Protein AF-A0A661QRP5-F1 (afdb_monomer_lite)

Foldseek 3Di:
DDPPPPPPPDDPPLLPLVVLLVVLVVQLCCQLPVDQQDVVLLCVCVVVVVQVVCCVQVLAVGSRRSSSLVSSVVSLVVSLVSCVVSVSDPPVVSVVVVLVCCVVSVSGRPVVSVVVVVDPVNVVVVVVVD

Sequence (130 aa):
MSHEIEDVGGGGILANKPLWIGLGAAIFILIGFVLPTPQSVVDIIEKFGFAEKMINWEIAHDVQGAADKAMIVLGIIPMAIIYFATEALPIGLTGILMPTLAYFLHLLPRGMIGKTFAGDAPMFLLGVLA

Structure (mmCIF, N/CA/C/O backbone):
data_AF-A0A661QRP5-F1
#
_entry.id   AF-A0A661QRP5-F1
#
loop_
_atom_site.group_PDB
_atom_site.id
_atom_site.type_symbol
_atom_site.label_atom_id
_atom_site.label_alt_id
_atom_site.label_comp_id
_atom_site.label_asym_id
_atom_site.label_entity_id
_atom_site.label_seq_id
_atom_site.pdbx_PDB_ins_code
_atom_site.Cartn_x
_atom_site.Cartn_y
_atom_site.Cartn_z
_atom_site.occupancy
_atom_site.B_iso_or_equiv
_atom_site.auth_seq_id
_atom_site.auth_comp_id
_atom_site.auth_asym_id
_atom_site.auth_atom_id
_atom_site.pdbx_PDB_model_num
ATOM 1 N N . MET A 1 1 ? 11.945 -7.623 -47.442 1.00 37.84 1 MET A N 1
ATOM 2 C CA . MET A 1 1 ? 13.162 -7.620 -46.611 1.00 37.84 1 MET A CA 1
ATOM 3 C C . MET A 1 1 ? 12.701 -7.495 -45.176 1.00 37.84 1 MET A C 1
ATOM 5 O O . MET A 1 1 ? 12.479 -6.399 -44.683 1.00 37.84 1 MET A O 1
ATOM 9 N N . SER A 1 2 ? 12.380 -8.647 -44.598 1.00 42.03 2 SER A N 1
ATOM 10 C CA . SER A 1 2 ? 12.066 -8.826 -43.187 1.00 42.03 2 SER A CA 1
ATOM 11 C C . SER A 1 2 ? 13.311 -8.462 -42.395 1.00 42.03 2 SER A C 1
ATOM 13 O O . SER A 1 2 ? 14.311 -9.167 -42.484 1.00 42.03 2 SER A O 1
ATOM 15 N N . HIS A 1 3 ? 13.266 -7.343 -41.680 1.00 46.59 3 HIS A N 1
ATOM 16 C CA . HIS A 1 3 ? 14.236 -7.105 -40.628 1.00 46.59 3 HIS A CA 1
ATOM 17 C C . HIS A 1 3 ? 13.948 -8.138 -39.541 1.00 46.59 3 HIS A C 1
ATOM 19 O O . HIS A 1 3 ? 12.959 -8.037 -38.814 1.00 46.59 3 HIS A O 1
ATOM 25 N N . GLU A 1 4 ? 14.774 -9.179 -39.524 1.00 48.00 4 GLU A N 1
ATOM 26 C CA . GLU A 1 4 ? 14.968 -10.041 -38.373 1.00 48.00 4 GLU A CA 1
ATOM 27 C C . GLU A 1 4 ? 15.269 -9.133 -37.183 1.00 48.00 4 GLU A C 1
ATOM 29 O O . GLU A 1 4 ? 16.258 -8.400 -37.158 1.00 48.00 4 GLU A O 1
ATOM 34 N N . ILE A 1 5 ? 14.354 -9.127 -36.219 1.00 51.25 5 ILE A N 1
ATOM 35 C CA . ILE A 1 5 ? 14.682 -8.718 -34.865 1.00 51.25 5 ILE A CA 1
ATOM 36 C C . ILE A 1 5 ? 15.492 -9.892 -34.330 1.00 51.25 5 ILE A C 1
ATOM 38 O O . ILE A 1 5 ? 14.934 -10.867 -33.829 1.00 51.25 5 ILE A O 1
ATOM 42 N N . GLU A 1 6 ? 16.807 -9.837 -34.530 1.00 40.72 6 GLU A N 1
ATOM 43 C CA . GLU A 1 6 ? 17.722 -10.567 -33.670 1.00 40.72 6 GLU A CA 1
ATOM 44 C C . GLU A 1 6 ? 17.484 -10.030 -32.256 1.00 40.72 6 GLU A C 1
ATOM 46 O O . GLU A 1 6 ? 17.947 -8.953 -31.881 1.00 40.72 6 GLU A O 1
ATOM 51 N N . ASP A 1 7 ? 16.682 -10.766 -31.490 1.00 49.22 7 ASP A N 1
ATOM 52 C CA . ASP A 1 7 ? 16.640 -10.673 -30.038 1.00 49.22 7 ASP A CA 1
ATOM 53 C C . ASP A 1 7 ? 17.986 -11.202 -29.536 1.00 49.22 7 ASP A C 1
ATOM 55 O O . ASP A 1 7 ? 18.162 -12.382 -29.217 1.00 49.22 7 ASP A O 1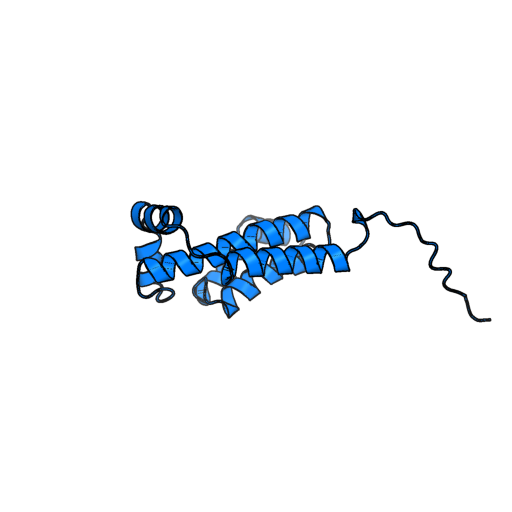
ATOM 59 N N . VAL A 1 8 ? 18.999 -10.336 -29.607 1.00 46.50 8 VAL A N 1
ATOM 60 C CA . VAL A 1 8 ? 20.327 -10.616 -29.078 1.00 46.50 8 VAL A CA 1
ATOM 61 C C . VAL A 1 8 ? 20.174 -10.653 -27.562 1.00 46.50 8 VAL A C 1
ATOM 63 O O . VAL A 1 8 ? 20.175 -9.621 -26.890 1.00 46.50 8 VAL A O 1
ATOM 66 N N . GLY A 1 9 ? 19.994 -11.864 -27.031 1.00 51.91 9 GLY A N 1
ATOM 67 C CA . GLY A 1 9 ? 19.966 -12.142 -25.603 1.00 51.91 9 GLY A CA 1
ATOM 68 C C . GLY A 1 9 ? 21.111 -11.424 -24.893 1.00 51.91 9 GLY A C 1
ATOM 69 O O . GLY A 1 9 ? 22.286 -11.684 -25.148 1.00 51.91 9 GLY A O 1
ATOM 70 N N . GLY A 1 10 ? 20.760 -10.488 -24.015 1.00 49.12 10 GLY A N 1
ATOM 71 C CA . GLY A 1 10 ? 21.754 -9.598 -23.423 1.00 49.12 10 GLY A CA 1
ATOM 72 C C . GLY A 1 10 ? 21.203 -8.644 -22.371 1.00 49.12 10 GLY A C 1
ATOM 73 O O . GLY A 1 10 ? 21.662 -7.514 -22.275 1.00 49.12 10 GLY A O 1
ATOM 74 N N . GLY A 1 11 ? 20.220 -9.066 -21.578 1.00 51.09 11 GLY A N 1
ATOM 75 C CA . GLY A 1 11 ? 19.790 -8.326 -20.395 1.00 51.09 11 GLY A CA 1
ATOM 76 C C . GLY A 1 11 ? 19.816 -9.264 -19.202 1.00 51.09 11 GLY A C 1
ATOM 77 O O . GLY A 1 11 ? 19.045 -10.217 -19.173 1.00 51.09 11 GLY A O 1
ATOM 78 N N . GLY A 1 12 ? 20.714 -9.042 -18.238 1.00 66.25 12 GLY A N 1
ATOM 79 C CA . GLY A 1 12 ? 20.763 -9.840 -17.005 1.00 66.25 12 GLY A CA 1
ATOM 80 C C . GLY A 1 12 ? 19.412 -9.869 -16.273 1.00 66.25 12 GLY A C 1
ATOM 81 O O . GLY A 1 12 ? 18.496 -9.133 -16.622 1.00 66.25 12 GLY A O 1
ATOM 82 N N . ILE A 1 13 ? 19.278 -10.677 -15.216 1.00 69.44 13 ILE A N 1
ATOM 83 C CA . ILE A 1 13 ? 18.027 -10.821 -14.432 1.00 69.44 13 ILE A CA 1
ATOM 84 C C . ILE A 1 13 ? 17.385 -9.464 -14.051 1.00 69.44 13 ILE A C 1
ATOM 86 O O . ILE A 1 13 ? 16.163 -9.342 -14.018 1.00 69.44 13 ILE A O 1
ATOM 90 N N . LEU A 1 14 ? 18.191 -8.416 -13.853 1.00 68.19 14 LEU A N 1
ATOM 91 C CA . LEU A 1 14 ? 17.737 -7.048 -13.571 1.00 68.19 14 LEU A CA 1
ATOM 92 C C . LEU A 1 14 ? 16.990 -6.362 -14.739 1.00 68.19 14 LEU A C 1
ATOM 94 O O . LEU A 1 14 ? 16.167 -5.493 -14.492 1.00 68.19 14 LEU A O 1
ATOM 98 N N . ALA A 1 15 ? 17.216 -6.758 -15.994 1.00 78.25 15 ALA A N 1
ATOM 99 C CA . ALA A 1 15 ? 16.551 -6.189 -17.172 1.00 78.25 15 ALA A CA 1
ATOM 100 C C . ALA A 1 15 ? 15.167 -6.807 -17.451 1.00 78.25 15 ALA A C 1
ATOM 102 O O . ALA A 1 15 ? 14.394 -6.284 -18.257 1.00 78.25 15 ALA A O 1
ATOM 103 N N . ASN A 1 16 ? 14.833 -7.924 -16.797 1.00 88.00 16 ASN A N 1
ATOM 104 C CA . ASN A 1 16 ? 13.595 -8.653 -17.051 1.00 88.00 16 ASN A CA 1
ATOM 105 C C . ASN A 1 16 ? 12.406 -8.008 -16.316 1.00 88.00 16 ASN A C 1
ATOM 107 O O . ASN A 1 16 ? 12.012 -8.432 -15.231 1.00 88.00 16 ASN A O 1
ATOM 111 N N . LYS A 1 17 ? 11.823 -6.958 -16.908 1.00 88.12 17 LYS A N 1
ATOM 112 C CA . LYS A 1 17 ? 10.699 -6.212 -16.309 1.00 88.12 17 LYS A CA 1
ATOM 113 C C . LYS A 1 17 ? 9.498 -7.093 -15.925 1.00 88.12 17 LYS A C 1
ATOM 115 O O . LYS A 1 17 ? 9.013 -6.932 -14.806 1.00 88.12 17 LYS A O 1
ATOM 120 N N . PRO A 1 18 ? 9.028 -8.044 -16.763 1.00 91.62 18 PRO A N 1
ATOM 121 C CA . PRO A 1 18 ? 7.924 -8.930 -16.386 1.00 91.62 18 PRO A CA 1
ATOM 122 C C . PRO A 1 18 ? 8.196 -9.738 -15.111 1.00 91.62 18 PRO A C 1
ATOM 124 O O . PRO A 1 18 ? 7.294 -9.897 -14.289 1.00 91.62 18 PRO A O 1
ATOM 127 N N . LEU A 1 19 ? 9.439 -10.196 -14.912 1.00 93.44 19 LEU A N 1
ATOM 128 C CA . LEU A 1 19 ? 9.848 -10.908 -13.699 1.00 93.44 19 LEU A CA 1
ATOM 129 C C . LEU A 1 19 ? 9.683 -10.027 -12.457 1.00 93.44 19 LEU A C 1
ATOM 131 O O . LEU A 1 19 ? 9.089 -10.470 -11.477 1.00 93.44 19 LEU A O 1
ATOM 135 N N . TRP A 1 20 ? 10.154 -8.778 -12.496 1.00 94.12 20 TRP A N 1
ATOM 136 C CA . TRP A 1 20 ? 10.056 -7.857 -11.357 1.00 94.12 20 TRP A CA 1
ATOM 137 C C . TRP A 1 20 ? 8.622 -7.438 -11.054 1.00 94.12 20 TRP A C 1
ATOM 139 O O . TRP A 1 20 ? 8.247 -7.376 -9.882 1.00 94.12 20 TRP A O 1
ATOM 149 N N . ILE A 1 21 ? 7.804 -7.223 -12.093 1.00 94.31 21 ILE A N 1
ATOM 150 C CA . ILE A 1 21 ? 6.362 -6.984 -11.937 1.00 94.31 21 ILE A CA 1
ATOM 151 C C . ILE A 1 21 ? 5.722 -8.166 -11.203 1.00 94.31 21 ILE A C 1
ATOM 153 O O . ILE A 1 21 ? 5.053 -7.965 -10.184 1.00 94.31 21 ILE A O 1
ATOM 157 N N . GLY A 1 22 ? 5.971 -9.388 -11.684 1.00 95.62 22 GLY A N 1
ATOM 158 C CA . GLY A 1 22 ? 5.453 -10.614 -11.081 1.00 95.62 22 GLY A CA 1
ATOM 159 C C . GLY A 1 22 ? 5.922 -10.810 -9.639 1.00 95.62 22 GLY A C 1
ATOM 160 O O . GLY A 1 22 ? 5.108 -11.112 -8.771 1.00 95.62 22 GLY A O 1
ATOM 161 N N . LEU A 1 23 ? 7.205 -10.570 -9.359 1.00 96.38 23 LEU A N 1
ATOM 162 C CA . LEU A 1 23 ? 7.778 -10.698 -8.019 1.00 96.38 23 LEU A CA 1
ATOM 163 C C . LEU A 1 23 ? 7.161 -9.702 -7.031 1.00 96.38 23 LEU A C 1
ATOM 165 O O . LEU A 1 23 ? 6.763 -10.094 -5.936 1.00 96.38 23 LEU A O 1
ATOM 169 N N . GLY A 1 24 ? 7.050 -8.427 -7.417 1.00 95.88 24 GLY A N 1
ATOM 170 C CA . GLY A 1 24 ? 6.428 -7.409 -6.572 1.00 95.88 24 GLY A CA 1
ATOM 171 C C . GLY A 1 24 ? 4.963 -7.732 -6.273 1.00 95.88 24 GLY A C 1
ATOM 172 O O . GLY A 1 24 ? 4.547 -7.664 -5.118 1.00 95.88 24 GLY A O 1
ATOM 173 N N . ALA A 1 25 ? 4.205 -8.168 -7.284 1.00 96.56 25 ALA A N 1
ATOM 174 C CA . ALA A 1 25 ? 2.810 -8.567 -7.113 1.00 96.56 25 ALA A CA 1
ATOM 175 C C . ALA A 1 25 ? 2.675 -9.805 -6.211 1.00 96.56 25 ALA A C 1
ATOM 177 O O . ALA A 1 25 ? 1.818 -9.835 -5.329 1.00 96.56 25 ALA A O 1
ATOM 178 N N . ALA A 1 26 ? 3.546 -10.804 -6.382 1.00 97.50 26 ALA A N 1
ATOM 179 C CA . ALA A 1 26 ? 3.558 -12.004 -5.551 1.00 97.50 26 ALA A CA 1
ATOM 180 C C . ALA A 1 26 ? 3.851 -11.677 -4.079 1.00 97.50 26 ALA A C 1
ATOM 182 O O . ALA A 1 26 ? 3.164 -12.186 -3.197 1.00 97.50 26 ALA A O 1
ATOM 183 N N . ILE A 1 27 ? 4.820 -10.795 -3.808 1.00 97.25 27 ILE A N 1
ATOM 184 C CA . ILE A 1 27 ? 5.144 -10.344 -2.445 1.00 97.25 27 ILE A CA 1
ATOM 185 C C . ILE A 1 27 ? 3.982 -9.559 -1.834 1.00 97.25 27 ILE A C 1
ATOM 187 O O . ILE A 1 27 ? 3.629 -9.800 -0.680 1.00 97.25 27 ILE A O 1
ATOM 191 N N . PHE A 1 28 ? 3.354 -8.663 -2.601 1.00 97.25 28 PHE A N 1
ATOM 192 C CA . PHE A 1 28 ? 2.171 -7.935 -2.145 1.00 97.25 28 PHE A CA 1
ATOM 193 C C . PHE A 1 28 ? 1.036 -8.887 -1.757 1.00 97.25 28 PHE A C 1
ATOM 195 O O . PHE A 1 28 ? 0.475 -8.751 -0.673 1.00 97.25 28 PHE A O 1
ATOM 202 N N . ILE A 1 29 ? 0.731 -9.873 -2.603 1.00 97.00 29 ILE A N 1
ATOM 203 C CA . ILE A 1 29 ? -0.320 -10.860 -2.330 1.00 97.00 29 ILE A CA 1
ATOM 204 C C . ILE A 1 29 ? 0.036 -11.701 -1.100 1.00 97.00 29 ILE A C 1
ATOM 206 O O . ILE A 1 29 ? -0.805 -11.896 -0.222 1.00 97.00 29 ILE A O 1
ATOM 210 N N . LEU A 1 30 ? 1.288 -12.160 -1.010 1.00 97.38 30 LEU A N 1
ATOM 211 C CA . LEU A 1 30 ? 1.770 -12.956 0.113 1.00 97.38 30 LEU A CA 1
ATOM 212 C C . LEU A 1 30 ? 1.596 -12.203 1.439 1.00 97.38 30 LEU A C 1
ATOM 214 O O . LEU A 1 30 ? 1.009 -12.732 2.375 1.00 97.38 30 LEU A O 1
ATOM 218 N N . ILE A 1 31 ? 2.078 -10.964 1.520 1.00 95.56 31 ILE A N 1
ATOM 219 C CA . ILE A 1 31 ? 2.050 -10.190 2.767 1.00 95.56 31 ILE A CA 1
ATOM 220 C C . ILE A 1 31 ? 0.643 -9.672 3.062 1.00 95.56 31 ILE A C 1
ATOM 222 O O . ILE A 1 31 ? 0.177 -9.798 4.186 1.00 95.56 31 ILE A O 1
ATOM 226 N N . GLY A 1 32 ? -0.033 -9.097 2.068 1.00 94.12 32 GLY A N 1
ATOM 227 C CA . GLY A 1 32 ? -1.311 -8.418 2.268 1.00 94.12 32 GLY A CA 1
ATOM 228 C C . GLY A 1 32 ? -2.508 -9.350 2.453 1.00 94.12 32 GLY A C 1
ATOM 229 O O . GLY A 1 32 ? -3.509 -8.908 3.008 1.00 94.12 32 GLY A O 1
ATOM 230 N N . PHE A 1 33 ? -2.432 -10.604 1.985 1.00 94.38 33 PHE A N 1
ATOM 231 C CA . PHE A 1 33 ? -3.582 -11.520 1.988 1.00 94.38 33 PHE A CA 1
ATOM 232 C C . PHE A 1 33 ? -3.285 -12.944 2.471 1.00 94.38 33 PHE A C 1
ATOM 234 O O . PHE A 1 33 ? -4.205 -13.605 2.947 1.00 94.38 33 PHE A O 1
ATOM 241 N N . VAL A 1 34 ? -2.055 -13.454 2.327 1.00 95.38 34 VAL A N 1
ATOM 242 C CA . VAL A 1 34 ? -1.730 -14.845 2.711 1.00 95.38 34 VAL A CA 1
ATOM 243 C C . VAL A 1 34 ? -1.217 -14.931 4.146 1.00 95.38 34 VAL A C 1
ATOM 245 O O . VAL A 1 34 ? -1.575 -15.856 4.873 1.00 95.38 34 VAL A O 1
ATOM 248 N N . LEU A 1 35 ? -0.364 -13.993 4.559 1.00 94.50 35 LEU A N 1
ATOM 249 C CA . LEU A 1 35 ? 0.168 -13.968 5.915 1.00 94.50 35 LEU A CA 1
ATOM 250 C C . LEU A 1 35 ? -0.896 -13.482 6.908 1.00 94.50 35 LEU A C 1
ATOM 252 O O . LEU A 1 35 ? -1.539 -12.463 6.658 1.00 94.50 35 LEU A O 1
ATOM 256 N N . PRO A 1 36 ? -1.064 -14.166 8.053 1.00 93.94 36 PRO A N 1
ATOM 257 C CA . PRO A 1 36 ? -1.949 -13.682 9.100 1.00 93.94 36 PRO A CA 1
ATOM 258 C C . PRO A 1 36 ? -1.378 -12.408 9.726 1.00 93.94 36 PRO A C 1
ATOM 260 O O . PRO A 1 36 ? -0.163 -12.286 9.910 1.00 93.94 36 PRO A O 1
ATOM 263 N N . THR A 1 37 ? -2.258 -11.482 10.101 1.00 94.75 37 THR A N 1
ATOM 264 C CA . THR A 1 37 ? -1.884 -10.254 10.804 1.00 94.75 37 THR A CA 1
ATOM 265 C C . THR A 1 37 ? -1.231 -10.607 12.145 1.00 94.75 37 THR A C 1
ATOM 267 O O . THR A 1 37 ? -1.882 -11.211 13.002 1.00 94.75 37 THR A O 1
ATOM 270 N N . PRO A 1 38 ? 0.058 -10.283 12.357 1.00 93.56 38 PRO A N 1
ATOM 271 C CA . PRO A 1 38 ? 0.729 -10.618 13.602 1.00 93.56 38 PRO A CA 1
ATOM 272 C C . PRO A 1 38 ? 0.209 -9.733 14.738 1.00 93.56 38 PRO A C 1
ATOM 274 O O . PRO A 1 38 ? -0.082 -8.553 14.537 1.00 93.56 38 PRO A O 1
ATOM 277 N N . GLN A 1 39 ? 0.175 -10.280 15.955 1.00 93.94 39 GLN A N 1
ATOM 278 C CA . GLN A 1 39 ? -0.317 -9.563 17.138 1.00 93.94 39 GLN A CA 1
ATOM 279 C C . GLN A 1 39 ? 0.415 -8.231 17.369 1.00 93.94 39 GLN A C 1
ATOM 281 O O . GLN A 1 39 ? -0.197 -7.242 17.748 1.00 93.94 39 GLN A O 1
ATOM 286 N N . SER A 1 40 ? 1.708 -8.161 17.042 1.00 94.31 40 SER A N 1
ATOM 287 C CA . SER A 1 40 ? 2.489 -6.928 17.164 1.00 94.31 40 SER A CA 1
ATOM 288 C C . SER A 1 40 ? 1.930 -5.767 16.338 1.00 94.31 40 SER A C 1
ATOM 290 O O . SER A 1 40 ? 2.021 -4.621 16.767 1.00 94.31 40 SER A O 1
ATOM 292 N N . VAL A 1 41 ? 1.350 -6.035 15.164 1.00 94.38 41 VAL A N 1
ATOM 293 C CA . VAL A 1 41 ? 0.736 -5.001 14.319 1.00 94.38 41 VAL A CA 1
ATOM 294 C C . VAL A 1 41 ? -0.557 -4.497 14.955 1.00 94.38 41 VAL A C 1
ATOM 296 O O . VAL A 1 41 ? -0.772 -3.286 14.987 1.00 94.38 41 VAL A O 1
ATOM 299 N N . VAL A 1 42 ? -1.363 -5.400 15.521 1.00 95.38 42 VAL A N 1
ATOM 300 C CA . VAL A 1 42 ? -2.578 -5.060 16.280 1.00 95.38 42 VAL A CA 1
ATOM 301 C C . VAL A 1 42 ? -2.221 -4.136 17.446 1.00 95.38 42 VAL A C 1
ATOM 303 O O . VAL A 1 42 ? -2.729 -3.016 17.524 1.00 95.38 42 VAL A O 1
ATOM 306 N N . ASP A 1 43 ? -1.255 -4.550 18.269 1.00 95.12 43 ASP A N 1
ATOM 307 C CA . ASP A 1 43 ? -0.824 -3.803 19.453 1.00 95.12 43 ASP A CA 1
ATOM 308 C C . ASP A 1 43 ? -0.269 -2.414 19.084 1.00 95.12 43 ASP A C 1
ATOM 310 O O . ASP A 1 43 ? -0.522 -1.427 19.775 1.00 95.12 43 ASP A O 1
ATOM 314 N N . ILE A 1 44 ? 0.488 -2.305 17.984 1.00 95.38 44 ILE A N 1
ATOM 315 C CA . ILE A 1 44 ? 1.032 -1.029 17.491 1.00 95.38 44 ILE A CA 1
ATOM 316 C C . ILE A 1 44 ? -0.104 -0.098 17.055 1.00 95.38 44 ILE A C 1
ATOM 318 O O . ILE A 1 44 ? -0.140 1.070 17.443 1.00 95.38 44 ILE A O 1
ATOM 322 N N . ILE A 1 45 ? -1.041 -0.590 16.251 1.00 94.12 45 ILE A N 1
ATOM 323 C CA . ILE A 1 45 ? -2.114 0.234 15.681 1.00 94.12 45 ILE A CA 1
ATOM 324 C C . ILE A 1 45 ? -3.069 0.728 16.763 1.00 94.12 45 ILE A C 1
ATOM 326 O O . ILE A 1 45 ? -3.522 1.874 16.699 1.00 94.12 45 ILE A O 1
ATOM 330 N N . GLU A 1 46 ? -3.324 -0.099 17.774 1.00 93.38 46 GLU A N 1
ATOM 331 C CA . GLU A 1 46 ? -4.076 0.291 18.961 1.00 93.38 46 GLU A CA 1
ATOM 332 C C . GLU A 1 46 ? -3.303 1.324 19.793 1.00 93.38 46 GLU A C 1
ATOM 334 O O . GLU A 1 46 ? -3.797 2.426 20.032 1.00 93.38 46 GLU A O 1
ATOM 339 N N . LYS A 1 47 ? -2.043 1.032 20.146 1.00 94.75 47 LYS A N 1
ATOM 340 C CA . LYS A 1 47 ? -1.212 1.895 21.004 1.00 94.75 47 LYS A CA 1
ATOM 341 C C . LYS A 1 47 ? -0.987 3.296 20.437 1.00 94.75 47 LYS A C 1
ATOM 343 O O . LYS A 1 47 ? -0.911 4.258 21.199 1.00 94.75 47 LYS A O 1
ATOM 348 N N . PHE A 1 48 ? -0.840 3.424 19.120 1.00 94.06 48 PHE A N 1
ATOM 349 C CA . PHE A 1 48 ? -0.621 4.716 18.460 1.00 94.06 48 PHE A CA 1
ATOM 350 C C . PHE A 1 48 ? -1.925 5.416 18.031 1.00 94.06 48 PHE A C 1
ATOM 352 O O . PHE A 1 48 ? -1.870 6.478 17.407 1.00 94.06 48 PHE A O 1
ATOM 359 N N . GLY A 1 49 ? -3.096 4.850 18.354 1.00 91.44 49 GLY A N 1
ATOM 360 C CA . GLY A 1 49 ? -4.401 5.437 18.031 1.00 91.44 49 GLY A CA 1
ATOM 361 C C . GLY A 1 49 ? -4.743 5.413 16.537 1.00 91.44 49 GLY A C 1
ATOM 362 O O . GLY A 1 49 ? -5.594 6.176 16.075 1.00 91.44 49 GLY A O 1
ATOM 363 N N . PHE A 1 50 ? -4.076 4.564 15.748 1.00 92.06 50 PHE A N 1
ATOM 364 C CA . PHE A 1 50 ? -4.410 4.375 14.336 1.00 92.06 50 PHE A CA 1
ATOM 365 C C . PHE A 1 50 ? -5.726 3.609 14.176 1.00 92.06 50 PHE A C 1
ATOM 367 O O . PHE A 1 50 ? -6.513 3.973 13.305 1.00 92.06 50 PHE A O 1
ATOM 374 N N . ALA A 1 51 ? -6.004 2.631 15.049 1.00 92.12 51 ALA A N 1
ATOM 375 C CA . ALA A 1 51 ? -7.274 1.898 15.051 1.00 92.12 51 ALA A CA 1
ATOM 376 C C . ALA A 1 51 ? -8.467 2.856 15.163 1.00 92.12 51 ALA A C 1
ATOM 378 O O . ALA A 1 51 ? -9.351 2.854 14.312 1.00 92.12 51 ALA A O 1
ATOM 379 N N . GLU A 1 52 ? -8.444 3.738 16.163 1.00 93.19 52 GLU A N 1
ATOM 380 C CA . GLU A 1 52 ? -9.517 4.701 16.416 1.00 93.19 52 GLU A CA 1
ATOM 381 C C . GLU A 1 52 ? -9.727 5.651 15.228 1.00 93.19 52 GLU A C 1
ATOM 383 O O . GLU A 1 52 ? -10.857 5.894 14.810 1.00 93.19 52 GLU A O 1
ATOM 388 N N . LYS A 1 53 ? -8.643 6.133 14.604 1.00 92.00 53 LYS A N 1
ATOM 389 C CA . LYS A 1 53 ? -8.734 6.962 13.390 1.00 92.00 53 LYS A CA 1
ATOM 390 C C . LYS A 1 53 ? -9.369 6.215 12.220 1.00 92.00 53 LYS A C 1
ATOM 392 O O . LYS A 1 53 ? -10.204 6.785 11.526 1.00 92.00 53 LYS A O 1
ATOM 397 N N . MET A 1 54 ? -8.983 4.960 11.998 1.00 92.44 54 MET A N 1
ATOM 398 C CA . MET A 1 54 ? -9.513 4.143 10.901 1.00 92.44 54 MET A CA 1
ATOM 399 C C . MET A 1 54 ? -10.987 3.781 11.111 1.00 92.44 54 MET A C 1
ATOM 401 O O . MET A 1 54 ? -11.737 3.737 10.135 1.00 92.44 54 MET A O 1
ATOM 405 N N . ILE A 1 55 ? -11.401 3.593 12.367 1.00 93.25 55 ILE A N 1
ATOM 406 C CA . ILE A 1 55 ? -12.804 3.402 12.753 1.00 93.25 55 ILE A CA 1
ATOM 407 C C . ILE A 1 55 ? -13.608 4.684 12.523 1.00 93.25 55 ILE A C 1
ATOM 409 O O . ILE A 1 55 ? -14.641 4.653 11.861 1.00 93.25 55 ILE A O 1
ATOM 413 N N . ASN A 1 56 ? -13.095 5.835 12.964 1.00 92.94 56 ASN A N 1
ATOM 414 C CA . ASN A 1 56 ? -13.740 7.136 12.749 1.00 92.94 56 ASN A CA 1
ATOM 415 C C . ASN A 1 56 ? -13.866 7.515 11.265 1.00 92.94 56 ASN A C 1
ATOM 417 O O . ASN A 1 56 ? -14.722 8.313 10.892 1.00 92.94 56 ASN A O 1
ATOM 421 N N . TRP A 1 57 ? -12.996 6.975 10.415 1.00 90.75 57 TRP A N 1
ATOM 422 C CA . TRP A 1 57 ? -13.056 7.142 8.965 1.00 90.75 57 TRP A CA 1
ATOM 423 C C . TRP A 1 57 ? -13.952 6.115 8.255 1.00 90.75 57 TRP A C 1
ATOM 425 O O . TRP A 1 57 ? -14.001 6.129 7.025 1.00 90.75 57 TRP A O 1
ATOM 435 N N . GLU A 1 58 ? -14.626 5.234 9.003 1.00 89.81 58 GLU A N 1
ATOM 436 C CA . GLU A 1 58 ? -15.480 4.145 8.499 1.00 89.81 58 GLU A CA 1
ATOM 437 C C . GLU A 1 58 ? -14.747 3.171 7.554 1.00 89.81 58 GLU A C 1
ATOM 439 O O . GLU A 1 58 ? -15.333 2.558 6.662 1.00 89.81 58 GLU A O 1
ATOM 444 N N . ILE A 1 59 ? -13.431 3.030 7.734 1.00 90.56 59 ILE A N 1
ATOM 445 C CA . ILE A 1 59 ? -12.576 2.142 6.926 1.00 90.56 59 ILE A CA 1
ATOM 446 C C . ILE A 1 59 ? -12.415 0.776 7.603 1.00 90.56 59 ILE A C 1
ATOM 448 O O . ILE A 1 59 ? -12.242 -0.248 6.936 1.00 90.56 59 ILE A O 1
ATOM 452 N N . ALA A 1 60 ? -12.466 0.770 8.934 1.00 93.12 60 ALA A N 1
ATOM 453 C CA . ALA A 1 60 ? -12.431 -0.409 9.786 1.00 93.12 60 ALA A CA 1
ATOM 454 C C . ALA A 1 60 ? -13.586 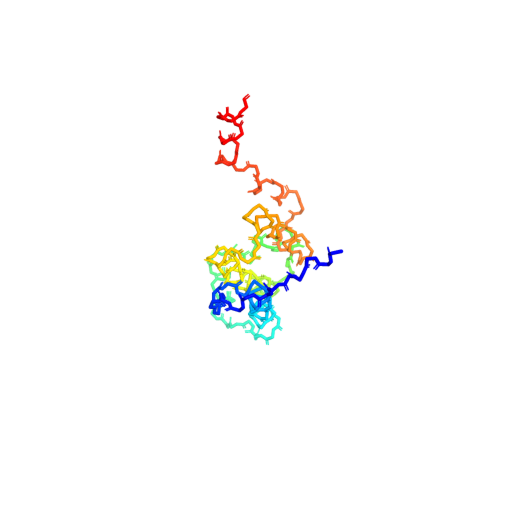-0.347 10.794 1.00 93.12 60 ALA A C 1
ATOM 456 O O . ALA A 1 60 ? -14.045 0.735 11.141 1.00 93.12 60 ALA A O 1
ATOM 457 N N . HIS A 1 61 ? -14.050 -1.502 11.267 1.00 91.31 61 HIS A N 1
ATOM 458 C CA . HIS A 1 61 ? -15.140 -1.584 12.251 1.00 91.31 61 HIS A CA 1
ATOM 459 C C . HIS A 1 61 ? -14.630 -1.953 13.652 1.00 91.31 61 HIS A C 1
ATOM 461 O O . HIS A 1 61 ? -15.336 -1.771 14.639 1.00 91.31 61 HIS A O 1
ATOM 467 N N . ASP A 1 62 ? -13.401 -2.456 13.735 1.00 93.75 62 ASP A N 1
ATOM 468 C CA . ASP A 1 62 ? -12.730 -2.914 14.941 1.00 93.75 62 ASP A CA 1
ATOM 469 C C . ASP A 1 62 ? -11.200 -2.786 14.803 1.00 93.75 62 ASP A C 1
ATOM 471 O O . ASP A 1 62 ? -10.660 -2.462 13.738 1.00 93.75 62 ASP A O 1
ATOM 475 N N . VAL A 1 63 ? -10.487 -3.028 15.908 1.00 93.81 63 VAL A N 1
ATOM 476 C CA . VAL A 1 63 ? -9.016 -2.966 15.955 1.00 93.81 63 VAL A CA 1
ATOM 477 C C . VAL A 1 63 ? -8.396 -4.017 15.029 1.00 93.81 63 VAL A C 1
ATOM 479 O O . VAL A 1 63 ? -7.424 -3.725 14.334 1.00 93.81 63 VAL A O 1
ATOM 482 N N . GLN A 1 64 ? -8.989 -5.213 14.962 1.00 94.38 64 GLN A N 1
ATOM 483 C CA . GLN A 1 64 ? -8.505 -6.293 14.106 1.00 94.38 64 GLN A CA 1
ATOM 484 C C . GLN A 1 64 ? -8.610 -5.926 12.621 1.00 94.38 64 GLN A C 1
ATOM 486 O O . GLN A 1 64 ? -7.625 -6.027 11.896 1.00 94.38 64 GLN A O 1
ATOM 491 N N . GLY A 1 65 ? -9.753 -5.408 12.170 1.00 93.44 65 GLY A N 1
ATOM 492 C CA . GLY A 1 65 ? -9.937 -4.962 10.792 1.00 93.44 65 GLY A CA 1
ATOM 493 C C . GLY A 1 65 ? -9.042 -3.777 10.426 1.00 93.44 65 GLY A C 1
ATOM 494 O O . GLY A 1 65 ? -8.573 -3.687 9.289 1.00 93.44 65 GLY A O 1
ATOM 495 N N . ALA A 1 66 ? -8.740 -2.889 11.380 1.00 95.06 66 ALA A N 1
ATOM 496 C CA . ALA A 1 66 ? -7.742 -1.839 11.180 1.00 95.06 66 ALA A CA 1
ATOM 497 C C . ALA A 1 66 ? -6.332 -2.430 10.991 1.00 95.06 66 ALA A C 1
ATOM 499 O O . ALA A 1 66 ? -5.581 -1.980 10.122 1.00 95.06 66 ALA A O 1
ATOM 500 N N . ALA A 1 67 ? -5.994 -3.472 11.752 1.00 95.75 67 ALA A N 1
ATOM 501 C CA . ALA A 1 67 ? -4.726 -4.178 11.630 1.00 95.75 67 ALA A CA 1
ATOM 502 C C . ALA A 1 67 ? -4.598 -4.953 10.312 1.00 95.75 67 ALA A C 1
ATOM 504 O O . ALA A 1 67 ? -3.560 -4.868 9.656 1.00 95.75 67 ALA A O 1
ATOM 505 N N . ASP A 1 68 ? -5.666 -5.606 9.857 1.00 95.00 68 ASP A N 1
ATOM 506 C CA . ASP A 1 68 ? -5.700 -6.292 8.561 1.00 95.00 68 ASP A CA 1
ATOM 507 C C . ASP A 1 68 ? -5.511 -5.298 7.400 1.00 95.00 68 ASP A C 1
ATOM 509 O O . ASP A 1 68 ? -4.740 -5.528 6.468 1.00 95.00 68 ASP A O 1
ATOM 513 N N . LYS A 1 69 ? -6.147 -4.123 7.479 1.00 95.00 69 LYS A N 1
ATOM 514 C CA . LYS A 1 69 ? -5.945 -3.023 6.520 1.00 95.00 69 LYS A CA 1
ATOM 515 C C . LYS A 1 69 ? -4.504 -2.510 6.523 1.00 95.00 69 LYS A C 1
ATOM 517 O O . LYS A 1 69 ? -3.952 -2.226 5.460 1.00 95.00 69 LYS A O 1
ATOM 522 N N . ALA A 1 70 ? -3.873 -2.410 7.689 1.00 94.81 70 ALA A N 1
ATOM 523 C CA . ALA A 1 70 ? -2.464 -2.046 7.779 1.00 94.81 70 ALA A CA 1
ATOM 524 C C . ALA A 1 70 ? -1.535 -3.139 7.233 1.00 94.81 70 ALA A C 1
ATOM 526 O O . ALA A 1 70 ? -0.519 -2.811 6.622 1.00 94.81 70 ALA A O 1
ATOM 527 N N . MET A 1 71 ? -1.896 -4.417 7.369 1.00 96.12 71 MET A N 1
ATOM 528 C CA . MET A 1 71 ? -1.160 -5.530 6.763 1.00 96.12 71 MET A CA 1
ATOM 529 C C . MET A 1 71 ? -1.138 -5.419 5.230 1.00 96.12 71 MET A C 1
ATOM 531 O O . MET A 1 71 ? -0.095 -5.603 4.602 1.00 96.12 71 MET A O 1
ATOM 535 N N . ILE A 1 72 ? -2.251 -4.996 4.620 1.00 96.12 72 ILE A N 1
ATOM 536 C CA . ILE A 1 72 ? -2.305 -4.688 3.182 1.00 96.12 72 ILE A CA 1
ATOM 537 C C . ILE A 1 72 ? -1.318 -3.566 2.827 1.00 96.12 72 ILE A C 1
ATOM 539 O O . ILE A 1 72 ? -0.574 -3.685 1.852 1.00 96.12 72 ILE A O 1
ATOM 543 N N . VAL A 1 73 ? -1.256 -2.495 3.627 1.00 94.81 73 VAL A N 1
ATOM 544 C CA . VAL A 1 73 ? -0.281 -1.404 3.429 1.00 94.81 73 VAL A CA 1
ATOM 545 C C . VAL A 1 73 ? 1.158 -1.916 3.557 1.00 94.81 73 VAL A C 1
ATOM 547 O O . VAL A 1 73 ? 2.002 -1.571 2.728 1.00 94.81 73 VAL A O 1
ATOM 550 N N . LEU A 1 74 ? 1.437 -2.789 4.531 1.00 95.12 74 LEU A N 1
ATOM 551 C CA . LEU A 1 74 ? 2.740 -3.444 4.681 1.00 95.12 74 LEU A CA 1
ATOM 552 C C . LEU A 1 74 ? 3.110 -4.318 3.479 1.00 95.12 74 LEU A C 1
ATOM 554 O O . LEU A 1 74 ? 4.296 -4.459 3.205 1.00 95.12 74 LEU A O 1
ATOM 558 N N . GLY A 1 75 ? 2.141 -4.864 2.740 1.00 96.12 75 GLY A N 1
ATOM 559 C CA . GLY A 1 75 ? 2.390 -5.541 1.464 1.00 96.12 75 GLY A CA 1
ATOM 560 C C . GLY A 1 75 ? 2.654 -4.577 0.302 1.00 96.12 75 GLY A C 1
ATOM 561 O O . GLY A 1 75 ? 3.474 -4.865 -0.571 1.00 96.12 75 GLY A O 1
ATOM 562 N N . ILE A 1 76 ? 1.987 -3.418 0.286 1.00 95.38 76 ILE A N 1
ATOM 563 C CA . ILE A 1 76 ? 2.137 -2.399 -0.767 1.00 95.38 76 ILE A CA 1
ATOM 564 C C . ILE A 1 76 ? 3.545 -1.781 -0.751 1.00 95.38 76 ILE A C 1
ATOM 566 O O . ILE A 1 76 ? 4.133 -1.566 -1.811 1.00 95.38 76 ILE A O 1
ATOM 570 N N . ILE A 1 77 ? 4.105 -1.517 0.435 1.00 94.69 77 ILE A N 1
ATOM 571 C CA . ILE A 1 77 ? 5.429 -0.889 0.602 1.00 94.69 77 ILE A CA 1
ATOM 572 C C . ILE A 1 77 ? 6.559 -1.661 -0.117 1.00 94.69 77 ILE A C 1
ATOM 574 O O . ILE A 1 77 ? 7.226 -1.062 -0.961 1.00 94.69 77 ILE A O 1
ATOM 578 N N . PRO A 1 78 ? 6.805 -2.960 0.148 1.00 96.00 78 PRO A N 1
ATOM 579 C CA . PRO A 1 78 ? 7.877 -3.708 -0.506 1.00 96.00 78 PRO A CA 1
ATOM 580 C C . PRO A 1 78 ? 7.639 -3.881 -2.007 1.00 96.00 78 PRO A C 1
ATOM 582 O O . PRO A 1 78 ? 8.591 -3.787 -2.778 1.00 96.00 78 PRO A O 1
ATOM 585 N N . MET A 1 79 ? 6.390 -4.061 -2.450 1.00 96.31 79 MET A N 1
ATOM 586 C CA . MET A 1 79 ? 6.065 -4.070 -3.881 1.00 96.31 79 MET A CA 1
ATOM 587 C C . MET A 1 79 ? 6.467 -2.749 -4.550 1.00 96.31 79 MET A C 1
ATOM 589 O O . MET A 1 79 ? 7.119 -2.763 -5.593 1.00 96.31 79 MET A O 1
ATOM 593 N N . ALA A 1 80 ? 6.133 -1.611 -3.940 1.00 93.88 80 ALA A N 1
ATOM 594 C CA . ALA A 1 80 ? 6.496 -0.301 -4.469 1.00 93.88 80 ALA A CA 1
ATOM 595 C C . ALA A 1 80 ? 8.010 -0.070 -4.485 1.00 93.88 80 ALA A C 1
ATOM 597 O O . ALA A 1 80 ? 8.528 0.471 -5.459 1.00 93.88 80 ALA A O 1
ATOM 598 N N . ILE A 1 81 ? 8.728 -0.530 -3.455 1.00 94.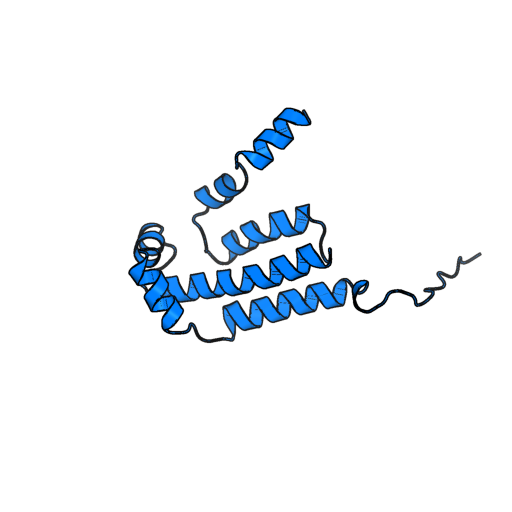69 81 ILE A N 1
ATOM 599 C CA . ILE A 1 81 ? 10.196 -0.493 -3.424 1.00 94.69 81 ILE A CA 1
ATOM 600 C C . ILE A 1 81 ? 10.772 -1.292 -4.595 1.00 94.69 81 ILE A C 1
ATOM 602 O O . ILE A 1 81 ? 11.657 -0.789 -5.280 1.00 94.69 81 ILE A O 1
ATOM 606 N N . ILE A 1 82 ? 10.253 -2.493 -4.873 1.00 94.69 82 ILE A N 1
ATOM 607 C CA . ILE A 1 82 ? 10.705 -3.308 -6.010 1.00 94.69 82 ILE A CA 1
ATOM 608 C C . ILE A 1 82 ? 10.442 -2.574 -7.325 1.00 94.69 82 ILE A C 1
ATOM 610 O O . ILE A 1 82 ? 11.352 -2.446 -8.141 1.00 94.69 82 ILE A O 1
ATOM 614 N N . TYR A 1 83 ? 9.229 -2.056 -7.530 1.00 94.81 83 TYR A N 1
ATOM 615 C CA . TYR A 1 83 ? 8.864 -1.384 -8.780 1.00 94.81 83 TYR A CA 1
ATOM 616 C C . TYR A 1 83 ? 9.646 -0.090 -9.011 1.00 94.81 83 TYR A C 1
ATOM 618 O O . TYR A 1 83 ? 10.009 0.186 -10.153 1.00 94.81 83 TYR A O 1
ATOM 626 N N . PHE A 1 84 ? 9.948 0.669 -7.954 1.00 91.38 84 PHE A N 1
ATOM 627 C CA . PHE A 1 84 ? 10.801 1.852 -8.052 1.00 91.38 84 PHE A CA 1
ATOM 628 C C . PHE A 1 84 ? 12.273 1.501 -8.260 1.00 91.38 84 PHE A C 1
ATOM 630 O O . PHE A 1 84 ? 12.891 2.050 -9.163 1.00 91.38 84 PHE A O 1
ATOM 637 N N . ALA A 1 85 ? 12.837 0.585 -7.470 1.00 92.00 85 ALA A N 1
ATOM 638 C CA . ALA A 1 85 ? 14.265 0.270 -7.529 1.00 92.00 85 ALA A CA 1
ATOM 639 C C . ALA A 1 85 ? 14.676 -0.409 -8.844 1.00 92.00 85 ALA A C 1
ATOM 641 O O . ALA A 1 85 ? 15.810 -0.259 -9.287 1.00 92.00 85 ALA A O 1
ATOM 642 N N . THR A 1 86 ? 13.763 -1.168 -9.454 1.00 91.94 86 THR A N 1
ATOM 643 C CA . THR A 1 86 ? 14.017 -1.911 -10.702 1.00 91.94 86 THR A CA 1
ATOM 644 C C . THR A 1 86 ? 13.473 -1.210 -11.943 1.00 91.94 86 THR A C 1
ATOM 646 O O . THR A 1 86 ? 13.651 -1.715 -13.049 1.00 91.94 86 THR A O 1
ATOM 649 N N . GLU A 1 87 ? 12.772 -0.084 -11.771 1.00 91.44 87 GLU A N 1
ATOM 650 C CA . GLU A 1 87 ? 12.046 0.613 -12.842 1.00 91.44 87 GLU A CA 1
ATOM 651 C C . GLU A 1 87 ? 11.153 -0.333 -13.676 1.00 91.44 87 GLU A C 1
ATOM 653 O O . GLU A 1 87 ? 10.974 -0.178 -14.892 1.00 91.44 87 GLU A O 1
ATOM 658 N N . ALA A 1 88 ? 10.580 -1.346 -13.012 1.00 90.56 88 ALA A N 1
ATOM 659 C CA . ALA A 1 88 ? 9.704 -2.335 -13.636 1.00 90.56 88 ALA A CA 1
ATOM 660 C C . ALA A 1 88 ? 8.440 -1.685 -14.220 1.00 90.56 88 ALA A C 1
ATOM 662 O O . ALA A 1 88 ? 7.934 -2.122 -15.256 1.00 90.56 88 ALA A O 1
ATOM 663 N N . LEU A 1 89 ? 7.973 -0.608 -13.580 1.00 90.38 89 LEU A N 1
ATOM 664 C CA . LEU A 1 89 ? 6.928 0.286 -14.066 1.00 90.38 89 LEU A CA 1
ATOM 665 C C . LEU A 1 89 ? 7.469 1.726 -14.126 1.00 90.38 89 LEU A C 1
ATOM 667 O O . LEU A 1 89 ? 8.274 2.108 -13.272 1.00 90.38 89 LEU A O 1
ATOM 671 N N . PRO A 1 90 ? 7.013 2.556 -15.086 1.00 89.88 90 PRO A N 1
ATOM 672 C CA . PRO A 1 90 ? 7.351 3.975 -15.117 1.00 89.88 90 PRO A CA 1
ATOM 673 C C . PRO A 1 90 ? 7.009 4.658 -13.791 1.00 89.88 90 PRO A C 1
ATOM 675 O O . PRO A 1 90 ? 5.942 4.416 -13.228 1.00 89.88 90 PRO A O 1
ATOM 678 N N . ILE A 1 91 ? 7.869 5.565 -13.326 1.00 87.69 91 ILE A N 1
ATOM 679 C CA . ILE A 1 91 ? 7.734 6.213 -12.011 1.00 87.69 91 ILE A CA 1
ATOM 680 C C . ILE A 1 91 ? 6.359 6.866 -11.790 1.00 87.69 91 ILE A C 1
ATOM 682 O O . ILE A 1 91 ? 5.776 6.732 -10.715 1.00 87.69 91 ILE A O 1
ATOM 686 N N . GLY A 1 92 ? 5.792 7.497 -12.824 1.00 86.62 92 GLY A N 1
ATOM 687 C CA . GLY A 1 92 ? 4.449 8.078 -12.767 1.00 86.62 92 GLY A CA 1
ATOM 688 C C . GLY A 1 92 ? 3.343 7.026 -12.642 1.00 86.62 92 GLY A C 1
ATOM 689 O O . GLY A 1 92 ? 2.383 7.232 -11.904 1.00 86.62 92 GLY A O 1
ATOM 690 N N . LEU A 1 93 ? 3.500 5.869 -13.295 1.00 90.50 93 LEU A N 1
ATOM 691 C CA . LEU A 1 93 ? 2.546 4.765 -13.197 1.00 90.50 93 LEU A CA 1
ATOM 692 C C . LEU A 1 93 ? 2.589 4.125 -11.808 1.00 90.50 93 LEU A C 1
ATOM 694 O O . LEU A 1 93 ? 1.537 3.918 -11.211 1.00 90.50 93 LEU A O 1
ATOM 698 N N . THR A 1 94 ? 3.782 3.879 -11.260 1.00 90.25 94 THR A N 1
ATOM 699 C CA . THR A 1 94 ? 3.939 3.413 -9.873 1.00 90.25 94 THR A CA 1
ATOM 700 C C . THR A 1 94 ? 3.356 4.428 -8.889 1.00 90.25 94 THR A C 1
ATOM 702 O O . THR A 1 94 ? 2.669 4.040 -7.949 1.00 90.25 94 THR A O 1
ATOM 705 N N . GLY A 1 95 ? 3.541 5.728 -9.145 1.00 87.31 95 GLY A N 1
ATOM 706 C CA . GLY A 1 95 ? 2.918 6.802 -8.374 1.00 87.31 95 GLY A CA 1
ATOM 707 C C . GLY A 1 95 ? 1.391 6.708 -8.351 1.00 87.31 95 GLY A C 1
ATOM 708 O O . GLY A 1 95 ? 0.802 6.753 -7.279 1.00 87.31 95 GLY A O 1
ATOM 709 N N . ILE A 1 96 ? 0.744 6.505 -9.502 1.00 89.69 96 ILE A N 1
ATOM 710 C CA . ILE A 1 96 ? -0.724 6.377 -9.615 1.00 89.69 96 ILE A CA 1
ATOM 711 C C . ILE A 1 96 ? -1.235 5.014 -9.114 1.00 89.69 96 ILE A C 1
ATOM 713 O O . ILE A 1 96 ? -2.380 4.897 -8.670 1.00 89.69 96 ILE A O 1
ATOM 717 N N . LEU A 1 97 ? -0.410 3.970 -9.137 1.00 91.31 97 LEU A N 1
ATOM 718 C CA . LEU A 1 97 ? -0.794 2.636 -8.673 1.00 91.31 97 LEU A CA 1
ATOM 719 C C . LEU A 1 97 ? -1.165 2.637 -7.181 1.00 91.31 97 LEU A C 1
ATOM 721 O O . LEU A 1 97 ? -2.167 2.043 -6.792 1.00 91.31 97 LEU A O 1
ATOM 725 N N . MET A 1 98 ? -0.407 3.355 -6.354 1.00 88.81 98 MET A N 1
ATOM 726 C CA . MET A 1 98 ? -0.604 3.413 -4.899 1.00 88.81 98 MET A CA 1
ATOM 727 C C . MET A 1 98 ? -1.990 3.943 -4.468 1.00 88.81 98 MET A C 1
ATOM 729 O O . MET A 1 98 ? -2.675 3.246 -3.717 1.00 88.81 98 MET A O 1
ATOM 733 N N . PRO A 1 99 ? -2.475 5.116 -4.930 1.00 88.94 99 PRO A N 1
ATOM 734 C CA . PRO A 1 99 ? -3.819 5.601 -4.608 1.00 88.94 99 PRO A CA 1
ATOM 735 C C . PRO A 1 99 ? -4.901 4.736 -5.235 1.00 88.94 99 PRO A C 1
ATOM 737 O O . PRO A 1 99 ? -5.981 4.617 -4.666 1.00 88.94 99 PRO A O 1
ATOM 740 N N . THR A 1 100 ? -4.619 4.129 -6.389 1.00 92.12 100 THR A N 1
ATOM 741 C CA . THR A 1 100 ? -5.553 3.224 -7.057 1.00 92.12 100 THR A CA 1
ATOM 742 C C . THR A 1 100 ? -5.802 2.006 -6.173 1.00 92.12 100 THR A C 1
ATOM 744 O O . THR A 1 100 ? -6.950 1.677 -5.880 1.00 92.12 100 THR A O 1
ATOM 747 N N . LEU A 1 101 ? -4.740 1.393 -5.644 1.00 93.44 101 LEU A N 1
ATOM 748 C CA . LEU A 1 101 ? -4.852 0.305 -4.674 1.00 93.44 101 LEU A CA 1
ATOM 749 C C . LEU A 1 101 ? -5.521 0.766 -3.376 1.00 93.44 101 LEU A C 1
ATOM 751 O O . LEU A 1 101 ? -6.421 0.086 -2.890 1.00 93.44 101 LEU A O 1
ATOM 755 N N . ALA A 1 102 ? -5.158 1.938 -2.846 1.00 92.19 102 ALA A N 1
ATOM 756 C CA . ALA A 1 102 ? -5.797 2.484 -1.649 1.00 92.19 102 ALA A CA 1
ATOM 757 C C . ALA A 1 102 ? -7.305 2.734 -1.837 1.00 92.19 102 ALA A C 1
ATOM 759 O O . ALA A 1 102 ? -8.078 2.540 -0.898 1.00 92.19 102 ALA A O 1
ATOM 760 N N . TYR A 1 103 ? -7.724 3.123 -3.044 1.00 91.38 103 TYR A N 1
ATOM 761 C CA . TYR A 1 103 ? -9.124 3.307 -3.412 1.00 91.38 103 TYR A CA 1
ATOM 762 C C . TYR A 1 103 ? -9.870 1.972 -3.474 1.00 91.38 103 TYR A 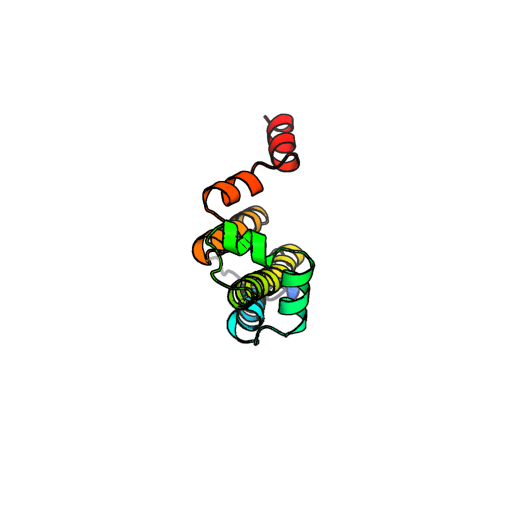C 1
ATOM 764 O O . TYR A 1 103 ? -10.888 1.811 -2.803 1.00 91.38 103 TYR A O 1
ATOM 772 N N . PHE A 1 104 ? -9.358 1.000 -4.237 1.00 93.12 104 PHE A N 1
ATOM 773 C CA . PHE A 1 104 ? -10.040 -0.283 -4.442 1.00 93.12 104 PHE A CA 1
ATOM 774 C C . PHE A 1 104 ? -10.051 -1.170 -3.194 1.00 93.12 104 PHE A C 1
ATOM 776 O O . PHE A 1 104 ? -11.024 -1.881 -2.952 1.00 93.12 104 PHE A O 1
ATOM 783 N N . LEU A 1 105 ? -8.996 -1.114 -2.380 1.00 93.38 105 LEU A N 1
ATOM 784 C CA . LEU A 1 105 ? -8.872 -1.914 -1.158 1.00 93.38 105 LEU A CA 1
ATOM 785 C C . LEU A 1 105 ? -9.490 -1.229 0.069 1.00 93.38 105 LEU A C 1
ATOM 787 O O . LEU A 1 105 ? -9.443 -1.789 1.172 1.00 93.38 105 LEU A O 1
ATOM 791 N N . HIS A 1 106 ? -10.090 -0.047 -0.132 1.00 91.38 106 HIS A N 1
ATOM 792 C CA . HIS A 1 106 ? -10.644 0.808 0.913 1.00 91.38 106 HIS A CA 1
ATOM 793 C C . HIS A 1 106 ? -9.637 0.990 2.056 1.00 91.38 106 HIS A C 1
ATOM 795 O O . HIS A 1 106 ? -9.892 0.564 3.174 1.00 91.38 106 HIS A O 1
ATOM 801 N N . LEU A 1 107 ? -8.457 1.546 1.766 1.00 90.75 107 LEU A N 1
ATOM 802 C CA . LEU A 1 107 ? -7.415 1.821 2.773 1.00 90.75 107 LEU A CA 1
ATOM 803 C C . LEU A 1 107 ? -7.479 3.260 3.291 1.00 90.75 107 LEU A C 1
ATOM 805 O O . LEU A 1 107 ? -7.011 3.549 4.388 1.00 90.75 107 LEU A O 1
ATOM 809 N N . LEU A 1 108 ? -8.049 4.165 2.492 1.00 87.94 108 LEU A N 1
ATOM 810 C CA . LEU A 1 108 ? -8.210 5.580 2.809 1.00 87.94 108 LEU A CA 1
ATOM 811 C C . LEU A 1 108 ? -9.583 6.079 2.336 1.00 87.94 108 LEU A C 1
ATOM 813 O O . LEU A 1 108 ? -10.107 5.579 1.335 1.00 87.94 108 LEU A O 1
ATOM 817 N N . PRO A 1 109 ? -10.158 7.110 2.979 1.00 87.12 109 PRO A N 1
ATOM 818 C CA . PRO A 1 109 ? -11.401 7.717 2.528 1.00 87.12 109 PRO A CA 1
ATOM 819 C C . PRO A 1 109 ? -11.180 8.404 1.187 1.00 87.12 109 PRO A C 1
ATOM 821 O O . PRO A 1 109 ? -10.175 9.087 0.977 1.00 87.12 109 PRO A O 1
ATOM 824 N N . ARG A 1 110 ? -12.151 8.272 0.282 1.00 83.69 110 ARG A N 1
ATOM 825 C CA . ARG A 1 110 ? -12.036 8.727 -1.117 1.00 83.69 110 ARG A CA 1
ATOM 826 C C . ARG A 1 110 ? -11.629 10.199 -1.232 1.00 83.69 110 ARG A C 1
ATOM 828 O O . ARG A 1 110 ? -10.794 10.544 -2.061 1.00 83.69 110 ARG A O 1
ATOM 835 N N . GLY A 1 111 ? -12.162 11.052 -0.355 1.00 82.75 111 GLY A N 1
ATOM 836 C CA . GLY A 1 111 ? -11.838 12.481 -0.313 1.00 82.75 111 GLY A CA 1
ATOM 837 C C . GLY A 1 111 ? -10.429 12.812 0.196 1.00 82.75 111 GLY A C 1
ATOM 838 O O . GLY A 1 111 ? -9.968 13.934 -0.002 1.00 82.75 111 GLY A O 1
ATOM 839 N N . MET A 1 112 ? -9.736 11.869 0.843 1.00 84.81 112 MET A N 1
ATOM 840 C CA . MET A 1 112 ? -8.342 12.035 1.272 1.00 84.81 112 MET A CA 1
ATOM 841 C C . MET A 1 112 ? -7.332 11.529 0.245 1.00 84.81 112 MET A C 1
ATOM 843 O O . MET A 1 112 ? -6.257 12.110 0.156 1.00 84.81 112 MET A O 1
ATOM 847 N N . ILE A 1 113 ? -7.679 10.536 -0.579 1.00 85.69 113 ILE A N 1
ATOM 848 C CA . ILE A 1 113 ? -6.755 9.965 -1.576 1.00 85.69 113 ILE A CA 1
ATOM 849 C C . ILE A 1 113 ? -6.215 11.046 -2.525 1.00 85.69 113 ILE A C 1
ATOM 851 O O . ILE A 1 113 ? -5.009 11.143 -2.727 1.00 85.69 113 ILE A O 1
ATOM 855 N N . GLY A 1 114 ? -7.084 11.914 -3.054 1.00 79.94 114 GLY A N 1
ATOM 856 C CA . GLY A 1 114 ? -6.655 13.020 -3.920 1.00 79.94 114 GLY A CA 1
ATOM 857 C C . GLY A 1 114 ? -5.807 14.070 -3.192 1.00 79.94 114 GLY A C 1
ATOM 858 O O . GLY A 1 114 ? -4.875 14.622 -3.770 1.00 79.94 114 GLY A O 1
ATOM 859 N N . LYS 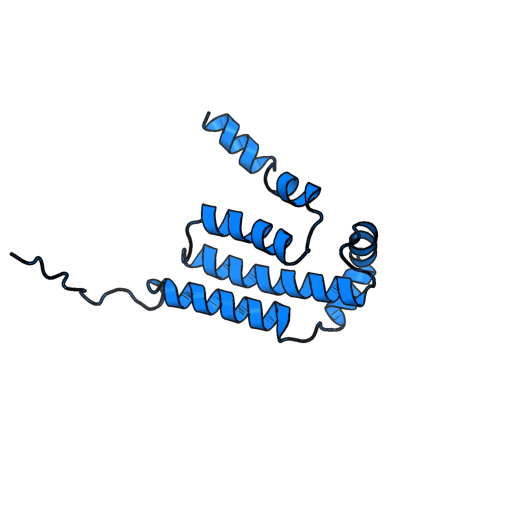A 1 115 ? -6.070 14.302 -1.898 1.00 82.94 115 LYS A N 1
ATOM 860 C CA . LYS A 1 115 ? -5.280 15.235 -1.077 1.00 82.94 115 LYS A CA 1
ATOM 861 C C . LYS A 1 115 ? -3.850 14.742 -0.882 1.00 82.94 115 LYS A C 1
ATOM 863 O O . LYS A 1 115 ? -2.936 15.553 -0.866 1.00 82.94 115 LYS A O 1
ATOM 868 N N . THR A 1 116 ? -3.644 13.427 -0.798 1.00 79.38 116 THR A N 1
ATOM 869 C CA . THR A 1 116 ? -2.303 12.831 -0.710 1.00 79.38 116 THR A CA 1
ATOM 870 C C . THR A 1 116 ? -1.466 13.071 -1.976 1.00 79.38 116 THR A C 1
ATOM 872 O O . THR A 1 116 ? -0.242 13.082 -1.896 1.00 79.38 116 THR A O 1
ATOM 875 N N . PHE A 1 117 ? -2.101 13.312 -3.131 1.00 78.00 117 PHE A N 1
ATOM 876 C CA . PHE A 1 117 ? -1.422 13.624 -4.399 1.00 78.00 117 PHE A CA 1
ATOM 877 C C . PHE A 1 117 ? -1.126 15.111 -4.584 1.00 78.00 117 PHE A C 1
ATOM 879 O O . PHE A 1 117 ? -0.135 15.469 -5.216 1.00 78.00 117 PHE A O 1
ATOM 886 N N . ALA A 1 118 ? -1.951 15.975 -4.000 1.00 84.38 118 ALA A N 1
ATOM 887 C CA . ALA A 1 118 ? -1.776 17.423 -4.019 1.00 84.38 118 ALA A CA 1
ATOM 888 C C . ALA A 1 118 ? -0.872 17.910 -2.868 1.00 84.38 118 ALA A C 1
ATOM 890 O O . ALA A 1 118 ? -1.187 18.890 -2.197 1.00 84.38 118 ALA A O 1
ATOM 891 N N . GLY A 1 119 ? 0.226 17.195 -2.608 1.00 83.00 119 GLY A N 1
ATOM 892 C CA . GLY A 1 119 ? 1.218 17.601 -1.614 1.00 83.00 119 GLY A CA 1
ATOM 893 C C . GLY A 1 119 ? 2.061 18.792 -2.078 1.00 83.00 119 GLY A C 1
ATOM 894 O O . GLY A 1 119 ? 2.113 19.111 -3.269 1.00 83.00 119 GLY A O 1
ATOM 895 N N . ASP A 1 120 ? 2.786 19.403 -1.141 1.00 88.31 120 ASP A N 1
ATOM 896 C CA . ASP A 1 120 ? 3.609 20.588 -1.415 1.00 88.31 120 ASP A CA 1
ATOM 897 C C . ASP A 1 120 ? 4.670 20.331 -2.494 1.00 88.31 120 ASP A C 1
ATOM 899 O O . ASP A 1 120 ? 4.901 21.179 -3.349 1.00 88.31 120 ASP A O 1
ATOM 903 N N . ALA A 1 121 ? 5.282 19.141 -2.506 1.00 86.94 121 ALA A N 1
ATOM 904 C CA . ALA A 1 121 ? 6.329 18.798 -3.468 1.00 86.94 121 ALA A CA 1
ATOM 905 C C . ALA A 1 121 ? 5.810 18.683 -4.922 1.00 86.94 121 ALA A C 1
ATOM 907 O O . ALA A 1 121 ? 6.363 19.360 -5.790 1.00 86.94 121 ALA A O 1
ATOM 908 N N . PRO A 1 122 ? 4.746 17.909 -5.230 1.00 85.44 122 PRO A N 1
ATOM 909 C CA . PRO A 1 122 ? 4.128 17.935 -6.557 1.00 85.44 122 PRO A CA 1
ATOM 910 C C . PRO A 1 122 ? 3.653 19.328 -6.989 1.00 85.44 122 PRO A C 1
ATOM 912 O O . PRO A 1 122 ? 3.897 19.723 -8.127 1.00 85.44 122 PRO A O 1
ATOM 915 N N . MET A 1 123 ? 3.025 20.097 -6.091 1.00 88.88 123 MET A N 1
ATOM 916 C CA . MET A 1 123 ? 2.549 21.450 -6.409 1.00 88.88 123 MET A CA 1
ATOM 917 C C . MET A 1 123 ? 3.696 22.425 -6.685 1.00 88.88 123 MET A C 1
ATOM 919 O O . MET A 1 123 ? 3.599 23.245 -7.597 1.00 88.88 123 MET A O 1
ATOM 923 N N . PHE A 1 124 ? 4.804 22.304 -5.953 1.00 89.88 124 PHE A N 1
ATOM 924 C CA . PHE A 1 124 ? 6.024 23.060 -6.211 1.00 89.88 124 PHE A CA 1
ATOM 925 C C . PHE A 1 124 ? 6.605 22.741 -7.592 1.00 89.88 124 PHE A C 1
ATOM 927 O O . PHE A 1 124 ? 6.918 23.656 -8.348 1.00 89.88 124 PHE A O 1
ATOM 934 N N . LEU A 1 125 ? 6.695 21.457 -7.956 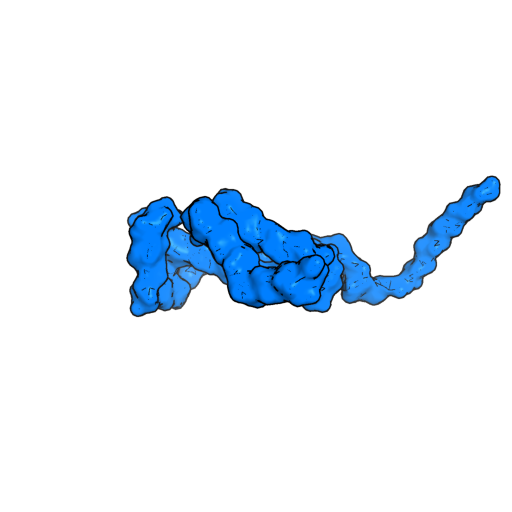1.00 88.69 125 LEU A N 1
ATOM 935 C CA . LEU A 1 125 ? 7.167 21.047 -9.281 1.00 88.69 125 LEU A CA 1
ATOM 936 C C . LEU A 1 125 ? 6.261 21.574 -10.399 1.00 88.69 125 LEU A C 1
ATOM 938 O O . LEU A 1 125 ? 6.774 22.062 -11.400 1.00 88.69 125 LEU A O 1
ATOM 942 N N . LEU A 1 126 ? 4.937 21.540 -10.219 1.00 88.50 126 LEU A N 1
ATOM 943 C CA . LEU A 1 126 ? 4.001 22.143 -11.172 1.00 88.50 126 LEU A CA 1
ATOM 944 C C . LEU A 1 126 ? 4.200 23.659 -11.293 1.00 88.50 126 LEU A C 1
ATOM 946 O O . LEU A 1 126 ? 4.129 24.174 -12.397 1.00 88.50 126 LEU A O 1
ATOM 950 N N . GLY A 1 127 ? 4.478 24.365 -10.194 1.00 88.88 127 GLY A N 1
ATOM 951 C CA . GLY A 1 127 ? 4.724 25.811 -10.213 1.00 88.88 127 GLY A CA 1
ATOM 952 C C . GLY A 1 127 ? 6.069 26.222 -10.825 1.00 88.88 127 GLY A C 1
ATOM 953 O O . GLY A 1 127 ? 6.159 27.301 -11.396 1.00 88.88 127 GLY A O 1
ATOM 954 N N . VAL A 1 128 ? 7.108 25.386 -10.715 1.00 93.25 128 VAL A N 1
ATOM 955 C CA . VAL A 1 128 ? 8.436 25.648 -11.311 1.00 93.25 128 VAL A CA 1
ATOM 956 C C . VAL A 1 128 ? 8.488 25.273 -12.796 1.00 93.25 128 VAL A C 1
ATOM 958 O O . VAL A 1 128 ? 9.284 25.841 -13.540 1.00 93.25 128 VAL A O 1
ATOM 961 N N . LEU A 1 129 ? 7.675 24.303 -13.223 1.00 84.94 129 LEU A N 1
ATOM 962 C CA . LEU A 1 129 ? 7.650 23.792 -14.598 1.00 84.94 129 LEU A CA 1
ATOM 963 C C . LEU A 1 129 ? 6.516 24.380 -15.465 1.00 84.94 129 LEU A C 1
ATOM 965 O O . LEU A 1 129 ? 6.431 24.014 -16.638 1.00 84.94 129 LEU A O 1
ATOM 969 N N . ALA A 1 130 ? 5.651 25.233 -14.901 1.00 67.69 130 ALA A N 1
ATOM 970 C CA . ALA A 1 130 ? 4.583 25.959 -15.605 1.00 67.69 130 ALA A CA 1
ATOM 971 C C . ALA A 1 130 ? 5.066 27.313 -16.141 1.00 67.69 130 ALA A C 1
ATOM 973 O O . ALA A 1 130 ? 4.602 27.686 -17.242 1.00 67.69 130 ALA A O 1
#

pLDDT: mean 87.15, std 13.62, range [37.84, 97.5]

Secondary structure (DSSP, 8-state):
------------GGG-HHHHHHHHHHHHHIIIIIS---HHHHHHHHHTTHHHHHHHTTS-SSHHHHHHHHHHHHHHHHHHHHHHHTTSS-HHHHHHHHHHHHHHTT-S-HHHHHHHHS-HHHHHHHHHH-

Radius of gyration: 19.11 Å; chains: 1; bounding box: 37×41×68 Å